Protein AF-A0A415M7W4-F1 (afdb_monomer)

Structure (mmCIF, N/CA/C/O backbone):
data_AF-A0A415M7W4-F1
#
_entry.id   AF-A0A415M7W4-F1
#
loop_
_atom_site.group_PDB
_atom_site.id
_atom_site.type_symbol
_atom_site.label_atom_id
_atom_site.label_alt_id
_atom_site.label_comp_id
_atom_site.label_asym_id
_atom_site.label_entity_id
_atom_site.label_seq_id
_atom_site.pdbx_PDB_ins_code
_atom_site.Cartn_x
_atom_site.Cartn_y
_atom_site.Cartn_z
_atom_site.occupancy
_atom_site.B_iso_or_equiv
_atom_site.auth_seq_id
_atom_site.auth_comp_id
_atom_site.auth_asym_id
_atom_site.auth_atom_id
_atom_site.pdbx_PDB_model_num
ATOM 1 N N . MET A 1 1 ? -40.450 -5.011 -23.360 1.00 55.38 1 MET A N 1
ATOM 2 C CA . MET A 1 1 ? -39.543 -3.835 -23.424 1.00 55.38 1 MET A CA 1
ATOM 3 C C . MET A 1 1 ? -39.486 -3.007 -22.134 1.00 55.38 1 MET A C 1
ATOM 5 O O . MET A 1 1 ? -38.399 -2.599 -21.763 1.00 55.38 1 MET A O 1
ATOM 9 N N . ARG A 1 2 ? -40.588 -2.771 -21.400 1.00 60.22 2 ARG A N 1
ATOM 10 C CA . ARG A 1 2 ? -40.578 -1.908 -20.190 1.00 60.22 2 ARG A CA 1
ATOM 11 C C . ARG A 1 2 ? -39.741 -2.444 -19.012 1.00 60.22 2 ARG A C 1
ATOM 13 O O . ARG A 1 2 ? -39.177 -1.664 -18.257 1.00 60.22 2 ARG A O 1
ATOM 20 N N . GLN A 1 3 ? -39.631 -3.768 -18.888 1.00 67.62 3 GLN A N 1
ATOM 21 C CA . GLN A 1 3 ? -38.943 -4.441 -17.777 1.00 67.62 3 GLN A CA 1
ATOM 22 C C . GLN A 1 3 ? -37.412 -4.523 -17.944 1.00 67.62 3 GLN A C 1
ATOM 24 O O . GLN A 1 3 ? -36.689 -4.604 -16.955 1.00 67.62 3 GLN A O 1
ATOM 29 N N . SER A 1 4 ? -36.891 -4.494 -19.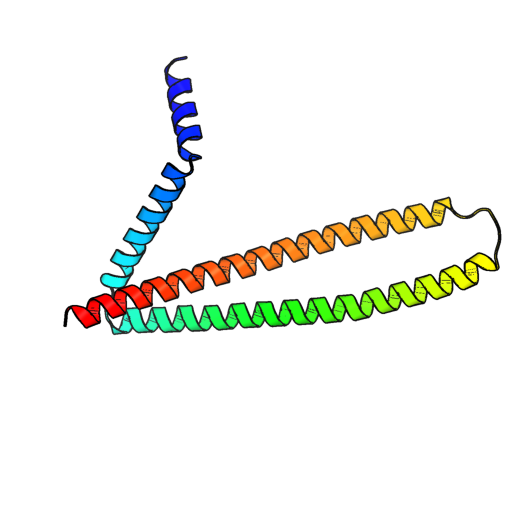178 1.00 69.62 4 SER A N 1
ATOM 30 C CA . SER A 1 4 ? -35.436 -4.448 -19.404 1.00 69.62 4 SER A CA 1
ATOM 31 C C . SER A 1 4 ? -34.874 -3.055 -19.116 1.00 69.62 4 SER A C 1
ATOM 33 O O . SER A 1 4 ? -33.755 -2.933 -18.625 1.00 69.62 4 SER A O 1
ATOM 35 N N . TRP A 1 5 ? -35.675 -2.009 -19.341 1.00 74.88 5 TRP A N 1
ATOM 36 C CA . TRP A 1 5 ? -35.264 -0.626 -19.115 1.00 74.88 5 TRP A CA 1
ATOM 37 C C . TRP A 1 5 ? -35.153 -0.259 -17.633 1.00 74.88 5 TRP A C 1
ATOM 39 O O . TRP A 1 5 ? -34.226 0.443 -17.240 1.00 74.88 5 TRP A O 1
ATOM 49 N N . THR A 1 6 ? -36.026 -0.804 -16.782 1.00 79.06 6 THR A N 1
ATOM 50 C CA . THR A 1 6 ? -35.915 -0.654 -15.323 1.00 79.06 6 THR A CA 1
ATOM 51 C C . THR A 1 6 ? -34.699 -1.385 -14.755 1.00 79.06 6 THR A C 1
ATOM 53 O O . THR A 1 6 ? -33.998 -0.824 -13.918 1.00 79.06 6 THR A O 1
ATOM 56 N N . LYS A 1 7 ? -34.379 -2.590 -15.251 1.00 77.69 7 LYS A N 1
ATOM 57 C CA . LYS A 1 7 ? -33.157 -3.316 -14.856 1.00 77.69 7 LYS A CA 1
ATOM 58 C C . LYS A 1 7 ? -31.882 -2.571 -15.261 1.00 77.69 7 LYS A C 1
ATOM 60 O O . LYS A 1 7 ? -30.983 -2.428 -14.439 1.00 77.69 7 LYS A O 1
ATOM 65 N N . PHE A 1 8 ? -31.823 -2.053 -16.489 1.00 78.56 8 PHE A N 1
ATOM 66 C CA . PHE A 1 8 ? -30.686 -1.259 -16.961 1.00 78.56 8 PHE A CA 1
ATOM 67 C C . PHE A 1 8 ? -30.536 0.050 -16.176 1.00 78.56 8 PHE A C 1
ATOM 69 O O . PHE A 1 8 ? -29.440 0.381 -15.737 1.00 78.56 8 PHE A O 1
ATOM 76 N N . LYS A 1 9 ? -31.640 0.762 -15.917 1.00 76.44 9 LYS A N 1
ATOM 77 C CA . LYS A 1 9 ? -31.630 1.993 -15.116 1.00 76.44 9 LYS A CA 1
ATOM 78 C C . LYS A 1 9 ? -31.135 1.748 -13.689 1.00 76.44 9 LYS A C 1
ATOM 80 O O . LYS A 1 9 ? -30.322 2.528 -13.210 1.00 76.44 9 LYS A O 1
ATOM 85 N N . ASN A 1 10 ? -31.562 0.665 -13.038 1.00 74.50 10 ASN A N 1
ATOM 86 C CA . ASN A 1 10 ? -31.081 0.304 -11.701 1.00 74.50 10 ASN A CA 1
ATOM 87 C C . ASN A 1 10 ? -29.592 -0.080 -11.712 1.00 74.50 10 ASN A C 1
ATOM 89 O O . ASN A 1 10 ? -28.855 0.283 -10.802 1.00 74.50 10 ASN A O 1
ATOM 93 N N . TRP A 1 11 ? -29.122 -0.751 -12.766 1.00 73.56 11 TRP A N 1
ATOM 94 C CA . TRP A 1 11 ? -27.700 -1.054 -12.939 1.00 73.56 11 TRP A CA 1
ATOM 95 C C . TRP A 1 11 ? -26.852 0.215 -13.135 1.00 73.56 11 TRP A C 1
ATOM 97 O O . TRP A 1 11 ? -25.824 0.374 -12.482 1.00 73.56 11 TRP A O 1
ATOM 107 N N . VAL A 1 12 ? -27.308 1.168 -13.952 1.00 73.69 12 VAL A N 1
ATOM 108 C CA . VAL A 1 12 ? -26.632 2.466 -14.138 1.00 73.69 12 VAL A CA 1
ATOM 109 C C . VAL A 1 12 ? -26.683 3.320 -12.865 1.00 73.69 12 VAL A C 1
ATOM 111 O O . VAL A 1 12 ? -25.686 3.946 -12.507 1.00 73.69 12 VAL A O 1
ATOM 114 N N . MET A 1 13 ? -27.809 3.316 -12.146 1.00 67.50 13 MET A N 1
ATOM 115 C CA . MET A 1 13 ? -27.951 3.995 -10.852 1.00 67.50 13 MET A CA 1
ATOM 116 C C . MET A 1 13 ? -26.962 3.435 -9.826 1.00 67.50 13 MET A C 1
ATOM 118 O O . MET A 1 13 ? -26.282 4.218 -9.166 1.00 67.50 13 MET A O 1
ATOM 122 N N . SER A 1 14 ? -26.733 2.115 -9.819 1.00 64.25 14 SER A N 1
ATOM 123 C CA . SER A 1 14 ? -25.742 1.480 -8.940 1.00 64.25 14 SER A CA 1
ATOM 124 C C . SER A 1 14 ? -24.300 1.978 -9.146 1.00 64.25 14 SER A C 1
ATOM 126 O O . SER A 1 14 ? -23.467 1.863 -8.243 1.00 64.25 14 SER A O 1
ATOM 128 N N . PHE A 1 15 ? -24.012 2.581 -10.307 1.00 63.84 15 PHE A N 1
ATOM 129 C CA . PHE A 1 15 ? -22.749 3.253 -10.619 1.00 63.84 15 PHE A CA 1
ATOM 130 C C . PHE A 1 15 ? -22.715 4.736 -10.220 1.00 63.84 15 PHE A C 1
ATOM 132 O O . PHE A 1 15 ? -21.639 5.346 -10.222 1.00 63.84 15 PHE A O 1
ATOM 139 N N . THR A 1 16 ? -23.842 5.343 -9.850 1.00 79.25 16 THR A N 1
ATOM 140 C CA . THR A 1 16 ? -23.874 6.727 -9.369 1.00 79.25 16 THR A CA 1
ATOM 141 C C . THR A 1 16 ? -23.055 6.861 -8.089 1.00 79.25 16 THR A C 1
ATOM 143 O O . THR A 1 16 ? -22.945 5.945 -7.269 1.00 79.25 16 THR A O 1
ATOM 146 N N . TYR A 1 17 ? -22.413 8.016 -7.932 1.00 74.12 17 TYR A N 1
ATOM 147 C CA . TYR A 1 17 ? -21.580 8.307 -6.767 1.00 74.12 17 TYR A CA 1
ATOM 148 C C . TYR A 1 17 ? -22.367 8.179 -5.454 1.00 74.12 17 TYR A C 1
ATOM 150 O O . TYR A 1 17 ? -21.844 7.671 -4.465 1.00 74.12 17 TYR A O 1
ATOM 158 N N . GLN A 1 18 ? -23.637 8.584 -5.465 1.00 77.69 18 GLN A N 1
ATOM 159 C CA . GLN A 1 18 ? -24.508 8.557 -4.296 1.00 77.69 18 GLN A CA 1
ATOM 160 C C . GLN A 1 18 ? -24.804 7.127 -3.832 1.00 77.69 18 GLN A C 1
ATOM 162 O O . GLN A 1 18 ? -24.706 6.839 -2.643 1.00 77.69 18 GLN A O 1
ATOM 167 N N . GLU A 1 19 ? -25.066 6.206 -4.759 1.00 78.62 19 GLU A N 1
ATOM 168 C CA . GLU A 1 19 ? -25.333 4.805 -4.425 1.00 78.62 19 GLU A CA 1
ATOM 169 C C . GLU A 1 19 ? -24.064 4.079 -3.948 1.00 78.62 19 GLU A C 1
ATOM 171 O O . GLU A 1 19 ? -24.098 3.340 -2.964 1.00 78.62 19 GLU A O 1
ATOM 176 N N . ARG A 1 20 ? -22.906 4.369 -4.562 1.00 79.75 20 ARG A N 1
ATOM 177 C CA . ARG A 1 20 ? -21.600 3.875 -4.088 1.00 79.75 20 ARG A CA 1
ATOM 178 C C . ARG A 1 20 ? -21.252 4.393 -2.691 1.00 79.75 20 ARG A C 1
ATOM 180 O O . ARG A 1 20 ? -20.779 3.622 -1.860 1.00 79.75 20 ARG A O 1
ATOM 187 N N . ARG A 1 21 ? -21.504 5.675 -2.421 1.00 83.62 21 ARG A N 1
ATOM 188 C CA . ARG A 1 21 ? -21.298 6.288 -1.103 1.00 83.62 21 ARG A CA 1
ATOM 189 C C . ARG A 1 21 ? -22.220 5.677 -0.051 1.00 83.62 21 ARG A C 1
ATOM 191 O O . ARG A 1 21 ? -21.749 5.366 1.036 1.00 83.62 21 ARG A O 1
ATOM 198 N N . ASN A 1 22 ? -23.495 5.464 -0.373 1.00 86.19 22 ASN A N 1
ATOM 199 C CA . ASN A 1 22 ? -24.447 4.853 0.556 1.00 86.19 22 ASN A CA 1
ATOM 200 C C . ASN A 1 22 ? -24.031 3.428 0.939 1.00 86.19 22 ASN A C 1
ATOM 202 O O . ASN A 1 22 ? -24.018 3.113 2.122 1.00 86.19 22 ASN A O 1
ATOM 206 N N . LYS A 1 23 ? -23.580 2.614 -0.025 1.00 84.44 23 LYS A N 1
ATOM 207 C CA . LYS A 1 23 ? -23.026 1.280 0.266 1.00 84.44 23 LYS A CA 1
ATOM 208 C C . LYS A 1 23 ? -21.794 1.339 1.169 1.00 84.44 23 LYS A C 1
ATOM 210 O O . LYS A 1 23 ? -21.658 0.535 2.080 1.00 84.44 23 LYS A O 1
ATOM 215 N N . GLN A 1 24 ? -20.890 2.294 0.937 1.00 84.75 24 GLN A N 1
ATOM 216 C CA . GLN A 1 24 ? -19.715 2.467 1.800 1.00 84.75 24 GLN A CA 1
ATOM 217 C C . GLN A 1 24 ? -20.096 2.886 3.224 1.00 84.75 24 GLN A C 1
ATOM 219 O O . GLN A 1 24 ? -19.475 2.415 4.170 1.00 84.75 24 GLN A O 1
ATOM 224 N N . LEU A 1 25 ? -21.112 3.740 3.376 1.00 87.38 25 LEU A N 1
ATOM 225 C CA . LEU A 1 25 ? -21.639 4.137 4.684 1.00 87.38 25 LEU A CA 1
ATOM 226 C C . LEU A 1 25 ? -22.320 2.976 5.410 1.00 87.38 25 LEU A C 1
ATOM 228 O O . LEU A 1 25 ? -22.183 2.861 6.621 1.00 87.38 25 LEU A O 1
ATOM 232 N N . GLU A 1 26 ? -23.036 2.120 4.687 1.00 90.12 26 GLU A N 1
ATOM 233 C CA . GLU A 1 26 ? -23.658 0.924 5.255 1.00 90.12 26 GLU A CA 1
ATOM 234 C C . GLU A 1 26 ? -22.598 -0.050 5.779 1.00 90.12 26 GLU A C 1
ATOM 236 O O . GLU A 1 26 ? -22.631 -0.400 6.952 1.00 90.12 26 GLU A O 1
ATOM 241 N N . ILE A 1 27 ? -21.580 -0.367 4.968 1.00 87.38 27 ILE A N 1
ATOM 242 C CA . ILE A 1 27 ? -20.437 -1.195 5.392 1.00 87.38 27 ILE A CA 1
ATOM 243 C C . ILE A 1 27 ? -19.744 -0.588 6.618 1.00 87.38 27 ILE A C 1
ATOM 245 O O . ILE A 1 27 ? -19.374 -1.307 7.541 1.00 87.38 27 ILE A O 1
ATOM 249 N N . PHE A 1 28 ? -19.564 0.734 6.633 1.00 87.12 28 PHE A N 1
ATOM 250 C CA . PHE A 1 28 ? -18.960 1.440 7.759 1.00 87.12 28 PHE A CA 1
ATOM 251 C C . PHE A 1 28 ? -19.783 1.279 9.044 1.00 87.12 28 PHE A C 1
ATOM 253 O O . PHE A 1 28 ? -19.219 0.950 10.082 1.00 87.12 28 PHE A O 1
ATOM 260 N N . ARG A 1 29 ? -21.111 1.436 8.970 1.00 89.44 29 ARG A N 1
ATOM 261 C CA . ARG A 1 29 ? -22.014 1.232 10.115 1.00 89.44 29 ARG A CA 1
ATOM 262 C C . ARG A 1 29 ? -21.975 -0.202 10.627 1.00 89.44 29 ARG A C 1
ATOM 264 O O . ARG A 1 29 ? -21.845 -0.393 11.826 1.00 89.44 29 ARG A O 1
ATOM 271 N N . THR A 1 30 ? -22.017 -1.186 9.730 1.00 91.69 30 THR A N 1
ATOM 272 C CA . THR A 1 30 ? -21.920 -2.603 10.108 1.00 91.69 30 THR A CA 1
ATOM 273 C C . THR A 1 30 ? -20.596 -2.916 10.803 1.00 91.69 30 THR A C 1
ATOM 275 O O . THR A 1 30 ? -20.576 -3.694 11.748 1.00 91.69 30 THR A O 1
ATOM 278 N N . LYS A 1 31 ? -19.485 -2.300 10.373 1.00 90.38 31 LYS A N 1
ATOM 279 C CA . LYS A 1 31 ? -18.192 -2.466 11.052 1.00 90.38 31 LYS A CA 1
ATOM 280 C C . LYS A 1 31 ? -18.176 -1.843 12.447 1.00 90.38 31 LYS A C 1
ATOM 282 O O . LYS A 1 31 ? -17.640 -2.465 13.352 1.00 90.38 31 LYS A O 1
ATOM 287 N N . ILE A 1 32 ? -18.758 -0.654 12.624 1.00 90.31 32 ILE A N 1
ATOM 288 C CA . ILE A 1 32 ? -18.894 -0.046 13.958 1.00 90.31 32 ILE A CA 1
ATOM 289 C C . ILE A 1 32 ? -19.713 -0.959 14.865 1.00 90.31 32 ILE A C 1
ATOM 291 O O . ILE A 1 32 ? -19.233 -1.324 15.925 1.00 90.31 32 ILE A O 1
ATOM 295 N N . GLU A 1 33 ? -20.895 -1.389 14.421 1.00 91.81 33 GLU A N 1
ATOM 296 C CA . GLU A 1 33 ? -21.765 -2.278 15.200 1.00 91.81 33 GLU A CA 1
ATOM 297 C C . GLU A 1 33 ? -21.051 -3.579 15.591 1.00 91.81 33 GLU A C 1
ATOM 299 O O . GLU A 1 33 ? -21.156 -4.025 16.730 1.00 91.81 33 GLU A O 1
ATOM 304 N N . HIS A 1 34 ? -20.266 -4.150 14.673 1.00 92.12 34 HIS A N 1
ATOM 305 C CA . HIS A 1 34 ? -19.443 -5.320 14.956 1.00 92.12 34 HIS A CA 1
ATOM 306 C C . HIS A 1 34 ? -18.423 -5.054 16.071 1.00 92.12 34 HIS A C 1
ATOM 308 O O . HIS A 1 34 ? -18.409 -5.787 17.057 1.00 92.12 34 HIS A O 1
ATOM 314 N N . TYR A 1 35 ? -17.615 -3.998 15.952 1.00 91.44 35 TYR A N 1
ATOM 315 C CA . TYR A 1 35 ? -16.592 -3.673 16.949 1.00 91.44 35 TYR A CA 1
ATOM 316 C C . TYR A 1 35 ? -17.186 -3.249 18.299 1.00 91.44 35 TYR A C 1
ATOM 318 O O . TYR A 1 35 ? -16.669 -3.662 19.327 1.00 91.44 35 TYR A O 1
ATOM 326 N N . SER A 1 36 ? -18.293 -2.502 18.313 1.00 89.31 36 SER A N 1
ATOM 327 C CA . SER A 1 36 ? -19.004 -2.108 19.541 1.00 89.31 36 SER A CA 1
ATOM 328 C C . SER A 1 36 ? -19.685 -3.280 20.254 1.00 89.31 36 SER A C 1
ATOM 330 O O . SER A 1 36 ? -20.076 -3.156 21.409 1.00 89.31 36 SER A O 1
ATOM 332 N N . SER A 1 37 ? -19.884 -4.409 19.566 1.00 91.88 37 SER A N 1
ATOM 333 C CA . SER A 1 37 ? -20.444 -5.627 20.164 1.00 91.88 37 SER A CA 1
ATOM 334 C C . SER A 1 37 ? -19.390 -6.555 20.779 1.00 91.88 37 SER A C 1
ATOM 336 O O . SER A 1 37 ? -19.760 -7.520 21.449 1.00 91.88 37 SER A O 1
ATOM 338 N N . MET A 1 38 ? -18.100 -6.295 20.531 1.00 92.62 38 MET A N 1
ATOM 339 C CA . MET A 1 38 ? -16.993 -7.097 21.056 1.00 92.62 38 MET A CA 1
ATOM 340 C C . MET A 1 38 ? -16.716 -6.775 22.525 1.00 92.62 38 MET A C 1
ATOM 342 O O . MET A 1 38 ? -16.931 -5.657 22.986 1.00 92.62 38 MET A O 1
ATOM 346 N N . ASP A 1 39 ? -16.185 -7.756 23.258 1.00 92.81 39 ASP A N 1
ATOM 347 C CA . ASP A 1 39 ? -15.630 -7.496 24.586 1.00 92.81 39 ASP A CA 1
ATOM 348 C C . ASP A 1 39 ? -14.367 -6.619 24.493 1.00 92.81 39 ASP A C 1
ATOM 350 O O . ASP A 1 39 ? -13.643 -6.646 23.494 1.00 92.81 39 ASP A O 1
ATOM 354 N N . LYS A 1 40 ? -14.061 -5.866 25.556 1.00 90.25 40 LYS A N 1
ATOM 355 C CA . LYS A 1 40 ? -12.902 -4.960 25.600 1.00 90.25 40 LYS A CA 1
ATOM 356 C C . LYS A 1 40 ? -11.579 -5.673 25.322 1.00 90.25 40 LYS A C 1
ATOM 358 O O . LYS A 1 40 ? -10.724 -5.110 24.632 1.00 90.25 40 LYS A O 1
ATOM 363 N N . ASP A 1 41 ? -11.388 -6.890 25.830 1.00 92.50 41 ASP A N 1
ATOM 364 C CA . ASP A 1 41 ? -10.153 -7.645 25.598 1.00 92.50 41 ASP A CA 1
ATOM 365 C C . ASP A 1 41 ? -10.063 -8.132 24.145 1.00 92.50 41 ASP A C 1
ATOM 367 O O . ASP A 1 41 ? -8.992 -8.069 23.534 1.00 92.50 41 ASP A O 1
ATOM 371 N N . GLU A 1 42 ? -11.191 -8.536 23.558 1.00 93.06 42 GLU A N 1
ATOM 372 C CA . GLU A 1 42 ? -11.289 -8.948 22.154 1.00 93.06 42 GLU A CA 1
ATOM 373 C C . GLU A 1 42 ? -11.039 -7.768 21.200 1.00 93.06 42 GLU A C 1
ATOM 375 O O . GLU A 1 42 ? -10.214 -7.863 20.289 1.00 93.06 42 GLU A O 1
ATOM 380 N N . LEU A 1 43 ? -11.649 -6.611 21.464 1.00 93.06 43 LEU A N 1
ATOM 381 C CA . LEU A 1 43 ? -11.443 -5.387 20.687 1.00 93.06 43 LEU A CA 1
ATOM 382 C C . LEU A 1 43 ? -9.989 -4.889 20.775 1.00 93.06 43 LEU A C 1
ATOM 384 O O . LEU A 1 43 ? -9.416 -4.375 19.806 1.00 93.06 43 LEU A O 1
ATOM 388 N N . ASN A 1 44 ? -9.357 -5.037 21.942 1.00 93.94 44 ASN A N 1
ATOM 389 C CA . ASN A 1 44 ? -7.939 -4.741 22.123 1.00 93.94 44 ASN A CA 1
ATOM 390 C C . ASN A 1 44 ? -7.045 -5.707 21.343 1.00 93.94 44 ASN A C 1
ATOM 392 O O . ASN A 1 44 ? -6.103 -5.252 20.690 1.00 93.94 44 ASN A O 1
ATOM 396 N N . PHE A 1 45 ? -7.344 -7.004 21.374 1.00 94.25 45 PHE A N 1
ATOM 397 C CA . PHE A 1 45 ? -6.630 -8.004 20.588 1.00 94.25 45 PHE A CA 1
ATOM 398 C C . PHE A 1 45 ? -6.688 -7.687 19.086 1.00 94.25 45 PHE A C 1
ATOM 400 O O . PHE A 1 45 ? -5.641 -7.614 18.437 1.00 94.25 45 PHE A O 1
ATOM 407 N N . GLU A 1 46 ? -7.880 -7.398 18.558 1.00 93.75 46 GLU A N 1
ATOM 408 C CA . GLU A 1 46 ? -8.075 -7.080 17.140 1.00 93.75 46 GLU A CA 1
ATOM 409 C C . GLU A 1 46 ? -7.335 -5.796 16.736 1.00 93.75 46 GLU A C 1
ATOM 411 O O . GLU A 1 46 ? -6.658 -5.753 15.705 1.00 93.75 46 GLU A O 1
ATOM 416 N N . TYR A 1 47 ? -7.363 -4.769 17.595 1.00 95.00 47 TYR A N 1
ATOM 417 C CA . TYR A 1 47 ? -6.580 -3.545 17.404 1.00 95.00 47 TYR A CA 1
ATOM 418 C C . TYR A 1 47 ? -5.080 -3.831 17.278 1.00 95.00 47 TYR A C 1
ATOM 420 O O . TYR A 1 47 ? -4.424 -3.335 16.357 1.00 95.00 47 TYR A O 1
ATOM 428 N N . PHE A 1 48 ? -4.519 -4.621 18.199 1.00 95.06 48 PHE A N 1
ATOM 429 C CA . PHE A 1 48 ? -3.094 -4.943 18.174 1.00 95.06 48 PHE A CA 1
ATOM 430 C C . PHE A 1 48 ? -2.718 -5.748 16.934 1.00 95.06 48 PHE A C 1
ATOM 432 O O . PHE A 1 48 ? -1.682 -5.465 16.329 1.00 95.06 48 PHE A O 1
ATOM 439 N N . ASN A 1 49 ? -3.564 -6.695 16.528 1.00 95.62 49 ASN A N 1
ATOM 440 C CA . ASN A 1 49 ? -3.327 -7.507 15.344 1.00 95.62 49 ASN A CA 1
ATOM 441 C C . ASN A 1 49 ? -3.365 -6.659 14.060 1.00 95.62 49 ASN A C 1
ATOM 443 O O . ASN A 1 49 ? -2.396 -6.655 13.298 1.00 95.62 49 ASN A O 1
ATOM 447 N N . CYS A 1 50 ? -4.406 -5.837 13.881 1.00 94.06 50 CYS A N 1
ATOM 448 C CA . CYS A 1 50 ? -4.517 -4.901 12.757 1.00 94.06 50 CYS A CA 1
ATOM 449 C C . CYS A 1 50 ? -3.320 -3.942 12.686 1.00 94.06 50 CYS A C 1
ATOM 451 O O . CYS A 1 50 ? -2.759 -3.696 11.614 1.00 94.06 50 CYS A O 1
ATOM 453 N N . LYS A 1 51 ? -2.891 -3.404 13.833 1.00 95.38 51 LYS A N 1
ATOM 454 C CA . LYS A 1 51 ? -1.750 -2.483 13.917 1.00 95.38 51 LYS A CA 1
ATOM 455 C C . LYS A 1 51 ? -0.423 -3.164 13.589 1.00 95.38 51 LYS A C 1
ATOM 457 O O . LYS A 1 51 ? 0.397 -2.582 12.876 1.00 95.38 51 LYS A O 1
ATOM 462 N N . ALA A 1 52 ? -0.215 -4.384 14.079 1.00 96.12 52 ALA A N 1
ATOM 463 C CA . ALA A 1 52 ? 0.966 -5.175 13.760 1.00 96.12 52 ALA A CA 1
ATOM 464 C C . ALA A 1 52 ? 1.032 -5.494 12.259 1.00 96.12 52 ALA A C 1
ATOM 466 O O . ALA A 1 52 ? 2.082 -5.310 11.638 1.00 96.12 52 ALA A O 1
ATOM 467 N N . GLU A 1 53 ? -0.090 -5.895 11.655 1.00 95.88 53 GLU A N 1
ATOM 468 C CA . GLU A 1 53 ? -0.158 -6.170 10.220 1.00 95.88 53 GLU A CA 1
ATOM 469 C C . GLU A 1 53 ? 0.070 -4.903 9.382 1.00 95.88 53 GLU A C 1
ATOM 471 O O . GLU A 1 53 ? 0.808 -4.935 8.393 1.00 95.88 53 GLU A O 1
ATOM 476 N N . TYR A 1 54 ? -0.488 -3.762 9.802 1.00 96.00 54 TYR A N 1
ATOM 477 C CA . TYR A 1 54 ? -0.280 -2.472 9.144 1.00 96.00 54 TYR A CA 1
ATOM 478 C C . TYR A 1 54 ? 1.204 -2.084 9.100 1.00 96.00 54 TYR A C 1
ATOM 480 O O . TYR A 1 54 ? 1.729 -1.768 8.027 1.00 96.00 54 TYR A O 1
ATOM 488 N N . GLU A 1 55 ? 1.903 -2.143 10.239 1.00 95.75 55 GLU A N 1
ATOM 489 C CA . GLU A 1 55 ? 3.339 -1.838 10.289 1.00 95.75 55 GLU A CA 1
ATOM 490 C C . GLU A 1 55 ? 4.160 -2.863 9.496 1.00 95.75 55 GLU A C 1
ATOM 492 O O . GLU A 1 55 ? 5.096 -2.490 8.785 1.00 95.75 55 GLU A O 1
ATOM 497 N N . HIS A 1 56 ? 3.785 -4.145 9.529 1.00 95.50 56 HIS A N 1
ATOM 498 C CA . HIS A 1 56 ? 4.448 -5.171 8.728 1.00 95.50 56 HIS A CA 1
ATOM 499 C C . HIS A 1 56 ? 4.327 -4.896 7.220 1.00 95.50 56 HIS A C 1
ATOM 501 O O . HIS A 1 56 ? 5.340 -4.864 6.516 1.00 95.50 56 HIS A O 1
ATOM 507 N N . LYS A 1 57 ? 3.117 -4.622 6.713 1.00 93.44 57 LYS A N 1
ATOM 508 C CA . LYS A 1 57 ? 2.898 -4.304 5.290 1.00 93.44 57 LYS A CA 1
ATOM 509 C C . LYS A 1 57 ? 3.571 -2.996 4.876 1.00 93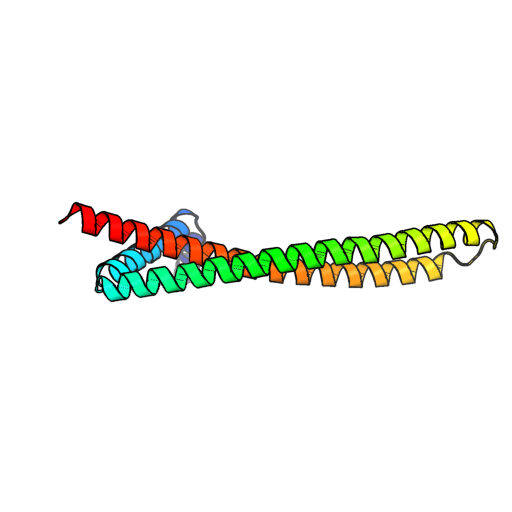.44 57 LYS A C 1
ATOM 511 O O . LYS A 1 57 ? 4.117 -2.912 3.775 1.00 93.44 57 LYS A O 1
ATOM 516 N N . LYS A 1 58 ? 3.587 -1.987 5.748 1.00 93.75 58 LYS A N 1
ATOM 517 C CA . LYS A 1 58 ? 4.316 -0.732 5.518 1.00 93.75 58 LYS A CA 1
ATOM 518 C C . LYS A 1 58 ? 5.823 -0.971 5.406 1.00 93.75 58 LYS A C 1
ATOM 520 O O . LYS A 1 58 ? 6.447 -0.445 4.488 1.00 93.75 58 LYS A O 1
ATOM 525 N N . ASN A 1 59 ? 6.391 -1.818 6.262 1.00 93.69 59 ASN A N 1
ATOM 526 C CA . ASN A 1 59 ? 7.797 -2.206 6.166 1.00 93.69 59 ASN A CA 1
ATOM 527 C C . ASN A 1 59 ? 8.093 -2.975 4.872 1.00 93.69 59 ASN A C 1
ATOM 529 O O . ASN A 1 59 ? 9.096 -2.690 4.217 1.00 93.69 59 ASN A O 1
ATOM 533 N N . ILE A 1 60 ? 7.209 -3.891 4.453 1.00 93.06 60 ILE A N 1
ATOM 534 C CA . ILE A 1 60 ? 7.319 -4.564 3.147 1.00 93.06 60 ILE A CA 1
ATOM 535 C C . ILE A 1 60 ? 7.343 -3.532 2.017 1.00 93.0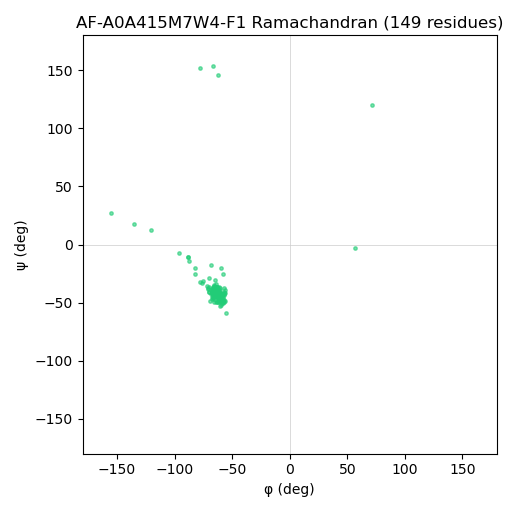6 60 ILE A C 1
ATOM 537 O O . ILE A 1 60 ? 8.217 -3.594 1.154 1.00 93.06 60 ILE A O 1
ATOM 541 N N . LEU A 1 61 ? 6.430 -2.556 2.029 1.00 91.75 61 LEU A N 1
ATOM 542 C CA . LEU A 1 61 ? 6.394 -1.497 1.021 1.00 91.75 61 LEU A CA 1
ATOM 543 C C . LEU A 1 61 ? 7.713 -0.711 0.981 1.00 91.75 61 LEU A C 1
ATOM 545 O O . LEU A 1 61 ? 8.255 -0.480 -0.099 1.00 91.75 61 LEU A O 1
ATOM 549 N N . THR A 1 62 ? 8.258 -0.335 2.141 1.00 91.69 62 THR A N 1
ATOM 550 C CA . THR A 1 62 ? 9.554 0.350 2.230 1.00 91.69 62 THR A CA 1
ATOM 551 C C . THR A 1 62 ? 10.684 -0.493 1.640 1.00 91.69 62 THR A C 1
ATOM 553 O O . THR A 1 62 ? 11.471 0.027 0.849 1.00 91.69 62 THR A O 1
ATOM 556 N N . LEU A 1 63 ? 10.745 -1.789 1.957 1.00 92.31 63 LEU A N 1
ATOM 557 C CA . LEU A 1 63 ? 11.740 -2.700 1.385 1.00 92.31 63 LEU A CA 1
ATOM 558 C C . LEU A 1 63 ? 11.611 -2.793 -0.137 1.00 92.31 63 LEU A C 1
ATOM 560 O O . LEU A 1 63 ? 12.612 -2.658 -0.835 1.00 92.31 63 LEU A O 1
ATOM 564 N N . VAL A 1 64 ? 10.390 -2.938 -0.661 1.00 90.44 64 VAL A N 1
ATOM 565 C CA . VAL A 1 64 ? 10.133 -2.979 -2.109 1.00 90.44 64 VAL A CA 1
ATOM 566 C C . VAL A 1 64 ? 10.613 -1.694 -2.788 1.00 90.44 64 VAL A C 1
ATOM 568 O O . VAL A 1 64 ? 11.282 -1.764 -3.817 1.00 90.44 64 VAL A O 1
ATOM 571 N N . ILE A 1 65 ? 10.333 -0.522 -2.209 1.00 90.00 65 ILE A N 1
ATOM 572 C CA . ILE A 1 65 ? 10.793 0.767 -2.747 1.00 90.00 65 ILE A CA 1
ATOM 573 C C . ILE A 1 65 ? 12.324 0.832 -2.780 1.00 90.00 65 ILE A C 1
ATOM 575 O O . ILE A 1 65 ? 12.893 1.233 -3.796 1.00 90.00 65 ILE A O 1
ATOM 579 N N . ILE A 1 66 ? 12.995 0.408 -1.704 1.00 92.25 66 ILE A N 1
ATOM 580 C CA . ILE A 1 66 ? 14.462 0.374 -1.639 1.00 92.25 66 ILE A CA 1
ATOM 581 C C . ILE A 1 66 ? 15.022 -0.572 -2.707 1.00 92.25 66 ILE A C 1
ATOM 583 O O . ILE A 1 66 ? 15.921 -0.185 -3.452 1.00 92.25 66 ILE A O 1
ATOM 587 N N . THR A 1 67 ? 14.474 -1.782 -2.838 1.00 89.44 67 THR A N 1
ATOM 588 C CA . THR A 1 67 ? 14.903 -2.754 -3.853 1.00 89.44 67 THR A CA 1
ATOM 589 C C . THR A 1 67 ? 14.727 -2.208 -5.269 1.00 89.44 67 THR A C 1
ATOM 591 O O . THR A 1 67 ? 15.646 -2.320 -6.082 1.00 89.44 67 THR A O 1
ATOM 594 N N . ILE A 1 68 ? 13.593 -1.563 -5.564 1.00 87.31 68 ILE A N 1
ATOM 595 C CA . ILE A 1 68 ? 13.358 -0.923 -6.865 1.00 87.31 68 ILE A CA 1
ATOM 596 C C . ILE A 1 68 ? 14.390 0.182 -7.100 1.00 87.31 68 ILE A C 1
ATOM 598 O O . ILE A 1 68 ? 15.022 0.194 -8.154 1.00 87.31 68 ILE A O 1
ATOM 602 N N . ALA A 1 69 ? 14.621 1.064 -6.125 1.00 86.56 69 ALA A N 1
ATOM 603 C CA . ALA A 1 69 ? 15.596 2.144 -6.250 1.00 86.56 69 ALA A CA 1
ATOM 604 C C . ALA A 1 69 ? 17.006 1.611 -6.552 1.00 86.56 69 ALA A C 1
ATOM 606 O O . ALA A 1 69 ? 17.649 2.071 -7.495 1.00 86.56 69 ALA A O 1
ATOM 607 N N . VAL A 1 70 ? 17.455 0.586 -5.819 1.00 86.56 70 VAL A N 1
ATOM 608 C CA . VAL A 1 70 ? 18.752 -0.070 -6.051 1.00 86.56 70 VAL A CA 1
ATOM 609 C C . VAL A 1 70 ? 18.812 -0.702 -7.444 1.00 86.56 70 VAL A C 1
ATOM 611 O O . VAL A 1 70 ? 19.800 -0.521 -8.155 1.00 86.56 70 VAL A O 1
ATOM 614 N N . SER A 1 71 ? 17.750 -1.394 -7.866 1.00 82.31 71 SER A N 1
ATOM 615 C CA . SER A 1 71 ? 17.696 -2.033 -9.185 1.00 82.31 71 SER A CA 1
ATOM 616 C C . SER A 1 71 ? 17.741 -1.020 -10.331 1.00 82.31 71 SER A C 1
ATOM 618 O O . SER A 1 71 ? 18.441 -1.244 -11.315 1.00 82.31 71 SER A O 1
ATOM 620 N N . LEU A 1 72 ? 17.056 0.122 -10.195 1.00 79.94 72 LEU A N 1
ATOM 621 C CA . LEU A 1 72 ? 17.087 1.198 -11.181 1.00 79.94 72 LEU A CA 1
ATOM 622 C C . LEU A 1 72 ? 18.480 1.800 -11.272 1.00 79.94 72 LEU A C 1
ATOM 624 O O . LEU A 1 72 ? 18.976 1.970 -12.376 1.00 79.94 72 LEU A O 1
ATOM 628 N N . ILE A 1 73 ? 19.124 2.062 -10.133 1.00 74.56 73 ILE A N 1
ATOM 629 C CA . ILE A 1 73 ? 20.503 2.546 -10.092 1.00 74.56 73 ILE A CA 1
ATOM 630 C C . ILE A 1 73 ? 21.394 1.569 -10.870 1.00 74.56 73 ILE A C 1
ATOM 632 O O . ILE A 1 73 ? 21.958 1.960 -11.887 1.00 74.56 73 ILE A O 1
ATOM 636 N N . MET A 1 74 ? 21.452 0.289 -10.489 1.00 76.81 74 MET A N 1
ATOM 637 C CA . MET A 1 74 ? 22.308 -0.700 -11.164 1.00 76.81 74 MET A CA 1
ATOM 638 C C . MET A 1 74 ? 22.032 -0.808 -12.674 1.00 76.81 74 MET A C 1
ATOM 640 O O . MET A 1 74 ? 22.952 -0.723 -13.485 1.00 76.81 74 MET A O 1
ATOM 644 N N . ASN A 1 75 ? 20.764 -0.938 -13.065 1.00 72.25 75 ASN A N 1
ATOM 645 C CA . ASN A 1 75 ? 20.376 -1.222 -14.448 1.00 72.25 75 ASN A CA 1
ATOM 646 C C . ASN A 1 75 ? 20.492 0.019 -15.363 1.00 72.25 75 ASN A C 1
ATOM 648 O O . ASN A 1 75 ? 20.837 -0.093 -16.540 1.00 72.25 75 ASN A O 1
ATOM 652 N N . ILE A 1 76 ? 20.238 1.224 -14.832 1.00 66.75 76 ILE A N 1
ATOM 653 C CA . ILE A 1 76 ? 20.449 2.493 -15.551 1.00 66.75 76 ILE A CA 1
ATOM 654 C C . ILE A 1 76 ? 21.945 2.756 -15.721 1.00 66.75 76 ILE A C 1
ATOM 656 O O . ILE A 1 76 ? 22.354 3.163 -16.806 1.00 66.75 76 ILE A O 1
ATOM 660 N N . TRP A 1 77 ? 22.766 2.485 -14.702 1.00 61.41 77 TRP A N 1
ATOM 661 C CA . TRP A 1 77 ? 24.219 2.644 -14.797 1.00 61.41 77 TRP A CA 1
ATOM 662 C C . TRP A 1 77 ? 24.834 1.712 -15.846 1.00 61.41 77 TRP A C 1
ATOM 664 O O . TRP A 1 77 ? 25.618 2.179 -16.673 1.00 61.41 77 TRP A O 1
ATOM 674 N N . GLU A 1 78 ? 24.438 0.436 -15.888 1.00 71.75 78 GLU A N 1
ATOM 675 C CA . GLU A 1 78 ? 24.919 -0.500 -16.916 1.00 71.75 78 GLU A CA 1
ATOM 676 C C . GLU A 1 78 ? 24.470 -0.106 -18.327 1.00 71.75 78 GLU A C 1
ATOM 678 O O . GLU A 1 78 ? 25.288 -0.092 -19.250 1.00 71.75 78 GLU A O 1
ATOM 683 N N . LYS A 1 79 ? 23.197 0.274 -18.516 1.00 70.75 79 LYS A N 1
ATOM 684 C CA . LYS A 1 79 ? 22.704 0.736 -19.825 1.00 70.75 79 LYS A CA 1
ATOM 685 C C . LYS A 1 79 ? 23.352 2.041 -20.269 1.00 70.75 79 LYS A C 1
ATOM 687 O O . LYS A 1 79 ? 23.665 2.164 -21.448 1.00 70.75 79 LYS A O 1
ATOM 692 N N . LEU A 1 80 ? 23.586 2.992 -19.364 1.00 59.59 80 LEU A N 1
ATOM 693 C CA . LEU A 1 80 ? 24.308 4.229 -19.677 1.00 59.59 80 LEU A CA 1
ATOM 694 C C . LEU A 1 80 ? 25.749 3.934 -20.092 1.00 59.59 80 LEU A C 1
ATOM 696 O O . LEU A 1 80 ? 26.209 4.465 -21.098 1.00 59.59 80 LEU A O 1
ATOM 700 N N . PHE A 1 81 ? 26.446 3.052 -19.375 1.00 69.56 81 PHE A N 1
ATOM 701 C CA . PHE A 1 81 ? 27.816 2.675 -19.718 1.00 69.56 81 PHE A CA 1
ATOM 702 C C . PHE A 1 81 ? 27.891 1.907 -21.044 1.00 69.56 81 PHE A C 1
ATOM 704 O O . PHE A 1 81 ? 28.756 2.174 -21.876 1.00 69.56 81 PHE A O 1
ATOM 711 N N . SER A 1 82 ? 26.950 0.988 -21.276 1.00 71.94 82 SER A N 1
ATOM 712 C CA . SER A 1 82 ? 26.813 0.262 -22.539 1.00 71.94 82 SER A CA 1
ATOM 713 C C . SER A 1 82 ? 26.496 1.204 -23.699 1.00 71.94 82 SER A C 1
ATOM 715 O O . SER A 1 82 ? 27.139 1.104 -24.739 1.00 71.94 82 SER A O 1
ATOM 717 N N . PHE A 1 83 ? 25.583 2.160 -23.514 1.00 67.31 83 PHE A N 1
ATOM 718 C CA . PHE A 1 83 ? 25.241 3.166 -24.518 1.00 67.31 83 PHE A CA 1
ATOM 719 C C . PHE A 1 83 ? 26.423 4.083 -24.839 1.00 67.31 83 PHE A C 1
ATOM 721 O O . PHE A 1 83 ? 26.703 4.310 -26.011 1.00 67.31 83 PHE A O 1
ATOM 728 N N . LEU A 1 84 ? 27.164 4.548 -23.828 1.00 68.69 84 LEU A N 1
ATOM 729 C CA . LEU A 1 84 ? 28.393 5.324 -24.025 1.00 68.69 84 LEU A CA 1
ATOM 730 C C . LEU A 1 84 ? 29.433 4.517 -24.815 1.00 68.69 84 LEU A C 1
ATOM 732 O O . LEU A 1 84 ? 29.972 5.010 -25.802 1.00 68.69 84 LEU A O 1
ATOM 736 N N . ASN A 1 85 ? 29.655 3.251 -24.451 1.00 71.00 85 ASN A N 1
ATOM 737 C CA . ASN A 1 85 ? 30.549 2.356 -25.190 1.00 71.00 85 ASN A CA 1
ATOM 738 C C . ASN A 1 85 ? 30.070 2.077 -26.620 1.00 71.00 85 ASN A C 1
ATOM 740 O O . ASN A 1 85 ? 30.889 1.969 -27.532 1.00 71.00 85 ASN A O 1
ATOM 744 N N . MET A 1 86 ? 28.760 1.935 -26.823 1.00 68.31 86 MET A N 1
ATOM 745 C CA . MET A 1 86 ? 28.163 1.706 -28.135 1.00 68.31 86 MET A CA 1
ATOM 746 C C . MET A 1 86 ? 28.321 2.946 -29.009 1.00 68.31 86 MET A C 1
ATOM 748 O O . MET A 1 86 ? 28.788 2.806 -30.127 1.00 68.31 86 MET A O 1
ATOM 752 N N . ALA A 1 87 ? 28.017 4.141 -28.497 1.00 61.41 87 ALA A N 1
ATOM 753 C CA . ALA A 1 87 ? 28.172 5.409 -29.208 1.00 61.41 87 ALA A CA 1
ATOM 754 C C . ALA A 1 87 ? 29.632 5.660 -29.622 1.00 61.41 87 ALA A C 1
ATOM 756 O O . ALA A 1 87 ? 29.889 6.009 -30.770 1.00 61.41 87 ALA A O 1
ATOM 757 N N . ILE A 1 88 ? 30.588 5.378 -28.728 1.00 62.12 88 ILE A N 1
ATOM 758 C CA . ILE A 1 88 ? 32.029 5.464 -29.023 1.00 62.12 88 ILE A CA 1
ATOM 759 C C . ILE A 1 88 ? 32.442 4.461 -30.114 1.00 62.12 88 ILE A C 1
ATOM 761 O O . ILE A 1 88 ? 33.285 4.762 -30.956 1.00 62.12 88 ILE A O 1
ATOM 765 N N . LYS A 1 89 ? 31.866 3.253 -30.129 1.00 66.75 89 LYS A N 1
ATOM 766 C CA . LYS A 1 89 ? 32.160 2.240 -31.158 1.00 66.75 89 LYS A CA 1
ATOM 767 C C . LYS A 1 89 ? 31.443 2.500 -32.487 1.00 66.75 89 LYS A C 1
ATOM 769 O O . LYS A 1 89 ? 32.001 2.170 -33.527 1.00 66.75 89 LYS A O 1
ATOM 774 N N . TYR A 1 90 ? 30.244 3.081 -32.463 1.00 60.38 90 TYR A N 1
ATOM 775 C CA . TYR A 1 90 ? 29.423 3.358 -33.649 1.00 60.38 90 TYR A CA 1
ATOM 776 C C . TYR A 1 90 ? 30.009 4.477 -34.514 1.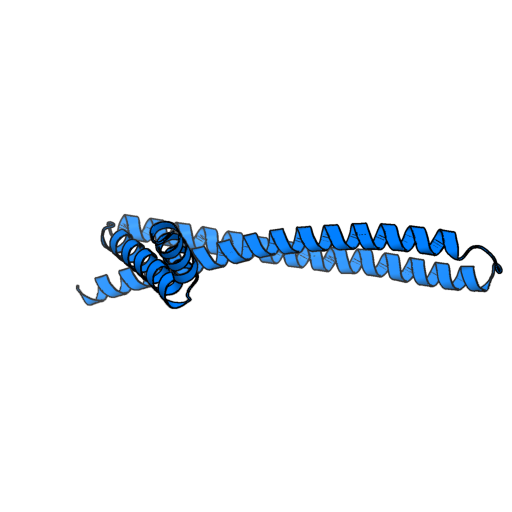00 60.38 90 TYR A C 1
ATOM 778 O O . TYR A 1 90 ? 29.984 4.367 -35.736 1.00 60.38 90 TYR A O 1
ATOM 786 N N . ASP A 1 91 ? 30.606 5.498 -33.888 1.00 53.56 91 ASP A N 1
ATOM 787 C CA . ASP A 1 91 ? 31.372 6.552 -34.574 1.00 53.56 91 ASP A CA 1
ATOM 788 C C . ASP A 1 91 ? 32.544 5.976 -35.401 1.00 53.56 91 ASP A C 1
ATOM 790 O O . ASP A 1 91 ? 32.951 6.533 -36.415 1.00 53.56 91 ASP A O 1
ATOM 794 N N . ASN A 1 92 ? 33.040 4.791 -35.024 1.00 59.00 92 ASN A N 1
ATOM 795 C CA . ASN A 1 92 ? 34.222 4.171 -35.619 1.00 59.00 92 ASN A CA 1
ATOM 796 C C . ASN A 1 92 ? 33.951 3.138 -36.743 1.00 59.00 92 ASN A C 1
ATOM 798 O O . ASN A 1 92 ? 34.927 2.673 -37.328 1.00 59.00 92 ASN A O 1
ATOM 802 N N . TYR A 1 93 ? 32.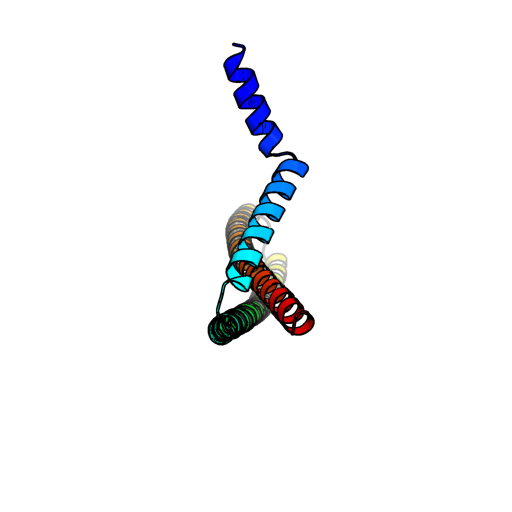705 2.723 -37.054 1.00 55.56 93 TYR A N 1
ATOM 803 C CA . TYR A 1 93 ? 32.485 1.441 -37.779 1.00 55.56 93 TYR A CA 1
ATOM 804 C C . TYR A 1 93 ? 31.481 1.363 -38.961 1.00 55.56 93 TYR A C 1
ATOM 806 O O . TYR A 1 93 ? 31.178 0.254 -39.379 1.00 55.56 93 TYR A O 1
ATOM 814 N N . MET A 1 94 ? 31.041 2.461 -39.593 1.00 52.31 94 MET A N 1
ATOM 815 C CA . MET A 1 94 ? 30.303 2.457 -40.893 1.00 52.31 94 MET A CA 1
ATOM 816 C C . MET A 1 94 ? 28.826 1.947 -40.952 1.00 52.31 94 MET A C 1
ATOM 818 O O . MET A 1 94 ? 28.500 0.790 -40.722 1.00 52.31 94 MET A O 1
ATOM 822 N N . ASN A 1 95 ? 27.943 2.861 -41.378 1.00 56.09 95 ASN A N 1
ATOM 823 C CA . ASN A 1 95 ? 27.048 2.901 -42.560 1.00 56.09 95 ASN A CA 1
ATOM 824 C C . ASN A 1 95 ? 25.964 1.863 -42.984 1.00 56.09 95 ASN A C 1
ATOM 826 O O . ASN A 1 95 ? 25.302 2.201 -43.959 1.00 56.09 95 ASN A O 1
ATOM 830 N N . ASP A 1 96 ? 25.683 0.702 -42.360 1.00 56.19 96 ASP A N 1
ATOM 831 C CA . ASP A 1 96 ? 24.552 -0.146 -42.875 1.00 56.19 96 ASP A CA 1
ATOM 832 C C . ASP A 1 96 ? 23.856 -1.127 -41.892 1.00 56.19 96 ASP A C 1
ATOM 834 O O . ASP A 1 96 ? 23.336 -2.167 -42.280 1.00 56.19 96 ASP A O 1
ATOM 838 N N . SER A 1 97 ? 23.841 -0.853 -40.583 1.00 59.34 97 SER A N 1
ATOM 839 C CA . SER A 1 97 ? 23.332 -1.806 -39.561 1.00 59.34 97 SER A CA 1
ATOM 840 C C . SER A 1 97 ? 22.163 -1.296 -38.706 1.00 59.34 97 SER A C 1
ATOM 842 O O . SER A 1 97 ? 21.816 -1.897 -37.684 1.00 59.34 97 SER A O 1
ATOM 844 N N . GLN A 1 98 ? 21.543 -0.186 -39.108 1.00 62.31 98 GLN A N 1
ATOM 845 C CA . GLN A 1 98 ? 20.576 0.552 -38.291 1.00 62.31 98 GLN A CA 1
ATOM 846 C C . GLN A 1 98 ? 19.306 -0.261 -37.959 1.00 62.31 98 GLN A C 1
ATOM 848 O O . GLN A 1 98 ? 18.815 -0.189 -36.831 1.00 62.31 98 GLN A O 1
ATOM 853 N N . ASP A 1 99 ? 18.817 -1.092 -38.882 1.00 67.06 99 ASP A N 1
ATOM 854 C CA . ASP A 1 99 ? 17.540 -1.805 -38.725 1.00 67.06 99 ASP A CA 1
ATOM 855 C C . ASP A 1 99 ? 17.583 -2.910 -37.659 1.00 67.06 99 ASP A C 1
ATOM 857 O O . ASP A 1 99 ? 16.673 -3.028 -36.832 1.00 67.06 99 ASP A O 1
ATOM 861 N N . THR A 1 100 ? 18.668 -3.685 -37.594 1.00 68.88 100 THR A N 1
ATOM 862 C CA . THR A 1 100 ? 18.823 -4.766 -36.603 1.00 68.88 100 THR A CA 1
ATOM 863 C C . THR A 1 100 ? 18.906 -4.217 -35.176 1.00 68.88 100 THR A C 1
ATOM 865 O O . THR A 1 100 ? 18.368 -4.805 -34.235 1.00 68.88 100 THR A O 1
ATOM 868 N N . PHE A 1 101 ? 19.544 -3.057 -35.005 1.00 70.50 101 PHE A N 1
ATOM 869 C CA . PHE A 1 101 ? 19.662 -2.384 -33.713 1.00 70.50 101 PHE A CA 1
ATOM 870 C C . PHE A 1 101 ? 18.305 -1.868 -33.206 1.00 70.50 101 PHE A C 1
ATOM 872 O O . PHE A 1 101 ? 17.967 -2.048 -32.032 1.00 70.50 101 PHE A O 1
ATOM 879 N N . VAL A 1 102 ? 17.491 -1.293 -34.097 1.00 73.38 102 VAL A N 1
ATOM 880 C CA . VAL A 1 102 ? 16.154 -0.775 -33.763 1.00 73.38 102 VAL A CA 1
ATOM 881 C C . VAL A 1 102 ? 15.204 -1.896 -33.329 1.00 73.38 102 VAL A C 1
ATOM 883 O O . VAL A 1 102 ? 14.475 -1.733 -32.349 1.00 73.38 102 VAL A O 1
ATOM 886 N N . VAL A 1 103 ? 15.236 -3.060 -33.987 1.00 74.38 103 VAL A N 1
ATOM 887 C CA . VAL A 1 103 ? 14.375 -4.202 -33.619 1.00 74.38 103 VAL A CA 1
ATOM 888 C C . VAL A 1 103 ? 14.704 -4.729 -32.217 1.00 74.38 103 VAL A C 1
ATOM 890 O O . VAL A 1 103 ? 13.796 -4.947 -31.410 1.00 74.38 103 VAL A O 1
ATOM 893 N N . CYS A 1 104 ? 15.988 -4.871 -31.876 1.00 71.62 104 CYS A N 1
ATOM 894 C CA . CYS A 1 104 ? 16.408 -5.279 -30.532 1.00 71.62 104 CYS A CA 1
ATOM 895 C C . CYS A 1 104 ? 15.973 -4.272 -29.454 1.00 71.62 104 CYS A C 1
ATOM 897 O O . CYS A 1 104 ? 15.519 -4.675 -28.379 1.00 71.62 104 CYS A O 1
ATOM 899 N N . LEU A 1 105 ? 16.053 -2.967 -29.743 1.00 72.88 105 LEU A N 1
ATOM 900 C CA . LEU A 1 105 ? 15.565 -1.924 -28.838 1.00 72.88 105 LEU A CA 1
ATOM 901 C C . LEU A 1 105 ? 14.055 -2.020 -28.604 1.00 72.88 105 LEU A C 1
ATOM 903 O O . LEU A 1 105 ? 13.611 -1.915 -27.462 1.00 72.88 105 LEU A O 1
ATOM 907 N N . MET A 1 106 ? 13.269 -2.267 -29.653 1.00 73.75 106 MET A N 1
ATOM 908 C CA . MET A 1 106 ? 11.814 -2.408 -29.542 1.00 73.75 106 MET A CA 1
ATOM 909 C C . MET A 1 106 ? 11.419 -3.596 -28.658 1.00 73.75 106 MET A C 1
ATOM 911 O O . MET A 1 106 ? 10.571 -3.449 -27.779 1.00 73.75 106 MET A O 1
ATOM 915 N N . ILE A 1 107 ? 12.071 -4.752 -28.818 1.00 77.81 107 ILE A N 1
ATOM 916 C CA . ILE A 1 107 ? 11.815 -5.933 -27.976 1.00 77.81 107 ILE A CA 1
ATOM 917 C C . ILE A 1 107 ? 12.174 -5.642 -26.511 1.00 77.81 107 ILE A C 1
ATOM 919 O O . ILE A 1 107 ? 11.388 -5.934 -25.607 1.00 77.81 107 ILE A O 1
ATOM 923 N N . ALA A 1 108 ? 13.327 -5.011 -26.264 1.00 75.75 108 ALA A N 1
ATOM 924 C CA . ALA A 1 108 ? 13.750 -4.639 -24.916 1.00 75.75 108 ALA A CA 1
ATOM 925 C C . ALA A 1 108 ? 12.794 -3.628 -24.256 1.00 75.75 108 ALA A C 1
ATOM 927 O O . ALA A 1 108 ? 12.539 -3.719 -23.053 1.00 75.75 108 ALA A O 1
ATOM 928 N N . LEU A 1 109 ? 12.239 -2.687 -25.028 1.00 76.19 109 LEU A N 1
ATOM 929 C CA . LEU A 1 109 ? 11.239 -1.7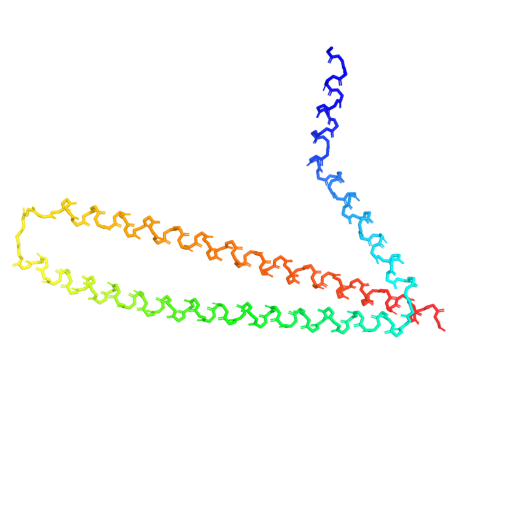29 -24.551 1.00 76.19 109 LEU A CA 1
ATOM 930 C C . LEU A 1 109 ? 9.927 -2.416 -24.172 1.00 76.19 109 LEU A C 1
ATOM 932 O O . LEU A 1 109 ? 9.392 -2.136 -23.102 1.00 76.19 109 LEU A O 1
ATOM 936 N N . VAL A 1 110 ? 9.430 -3.338 -25.001 1.00 82.50 110 VAL A N 1
ATOM 937 C CA . VAL A 1 110 ? 8.188 -4.073 -24.718 1.00 82.50 110 VAL A CA 1
ATOM 938 C C . VAL A 1 110 ? 8.323 -4.900 -23.438 1.00 82.50 110 VAL A C 1
ATOM 940 O O . VAL A 1 110 ? 7.459 -4.812 -22.568 1.00 82.50 110 VAL A O 1
ATOM 943 N N . ILE A 1 111 ? 9.425 -5.639 -23.275 1.00 81.12 111 ILE A N 1
ATOM 944 C CA . ILE A 1 111 ? 9.693 -6.419 -22.054 1.00 81.12 111 ILE A CA 1
ATOM 945 C C . ILE A 1 111 ? 9.849 -5.497 -20.835 1.00 81.12 111 ILE A C 1
ATOM 947 O O . ILE A 1 111 ? 9.344 -5.791 -19.754 1.00 81.12 111 ILE A O 1
ATOM 951 N N . GLY A 1 112 ? 10.523 -4.355 -20.995 1.00 78.44 112 GLY A N 1
ATOM 952 C CA . GLY A 1 112 ? 10.649 -3.368 -19.924 1.00 78.44 112 GLY A CA 1
ATOM 953 C C . GLY A 1 112 ? 9.292 -2.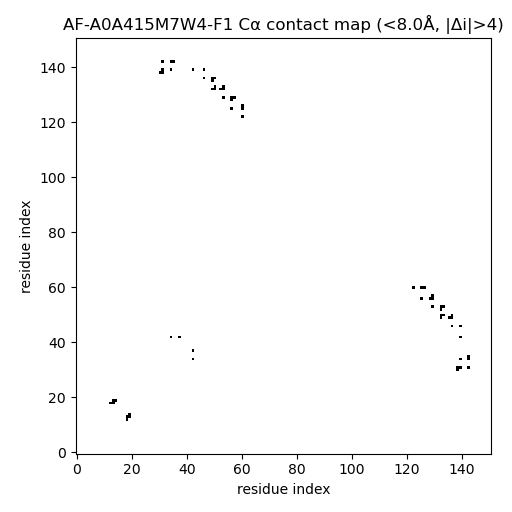822 -19.473 1.00 78.44 112 GLY A C 1
ATOM 954 O O . GLY A 1 112 ? 9.017 -2.764 -18.276 1.00 78.44 112 GLY A O 1
ATOM 955 N N . LEU A 1 113 ? 8.419 -2.471 -20.420 1.00 80.25 113 LEU A N 1
ATOM 956 C CA . LEU A 1 113 ? 7.083 -1.949 -20.130 1.00 80.25 113 LEU A CA 1
ATOM 957 C C . LEU A 1 113 ? 6.200 -2.977 -19.417 1.00 80.25 113 LEU A C 1
ATOM 959 O O . LEU A 1 113 ? 5.509 -2.615 -18.464 1.00 80.25 113 LEU A O 1
ATOM 963 N N . THR A 1 114 ? 6.235 -4.251 -19.821 1.00 84.25 114 THR A N 1
ATOM 964 C CA . THR A 1 114 ? 5.438 -5.291 -19.149 1.00 84.25 114 THR A CA 1
ATOM 965 C C . THR A 1 114 ? 5.878 -5.494 -17.700 1.00 84.25 114 THR A C 1
ATOM 967 O O . THR A 1 114 ? 5.023 -5.580 -16.818 1.00 84.25 114 THR A O 1
ATOM 970 N N . LEU A 1 115 ? 7.185 -5.481 -17.421 1.00 84.00 115 LEU A N 1
ATOM 971 C CA . LEU A 1 115 ? 7.705 -5.564 -16.052 1.00 84.00 115 LEU A CA 1
ATOM 972 C C . LEU A 1 115 ? 7.264 -4.374 -15.190 1.00 84.00 115 LEU A C 1
ATOM 974 O O . LEU A 1 115 ? 6.849 -4.569 -14.048 1.00 84.00 115 LEU A O 1
ATOM 978 N N . VAL A 1 116 ? 7.289 -3.154 -15.736 1.00 86.06 116 VAL A N 1
ATOM 979 C CA . VAL A 1 116 ? 6.819 -1.957 -15.017 1.00 86.06 116 VAL A CA 1
ATOM 980 C C . VAL A 1 116 ? 5.340 -2.084 -14.652 1.00 86.06 116 VAL A C 1
ATOM 982 O O . VAL A 1 116 ? 4.970 -1.805 -13.513 1.00 86.06 116 VAL A O 1
ATOM 985 N N . VAL A 1 117 ? 4.497 -2.556 -15.574 1.00 89.12 117 VAL A N 1
ATOM 986 C CA . VAL A 1 117 ? 3.066 -2.768 -15.301 1.00 89.12 117 VAL A CA 1
ATOM 987 C C . VAL A 1 117 ? 2.861 -3.778 -14.167 1.00 89.12 117 VAL A C 1
ATOM 989 O O . VAL A 1 117 ? 2.070 -3.517 -13.261 1.00 89.12 117 VAL A O 1
ATOM 992 N N . VAL A 1 118 ? 3.602 -4.891 -14.163 1.00 89.94 118 VAL A N 1
ATOM 993 C CA . VAL A 1 118 ? 3.530 -5.895 -13.086 1.00 89.94 118 VAL A CA 1
ATOM 994 C C . VAL A 1 118 ? 3.914 -5.287 -11.734 1.00 89.94 118 VAL A C 1
ATOM 996 O O . VAL A 1 118 ? 3.196 -5.475 -10.752 1.00 89.94 118 VAL A O 1
ATOM 999 N N . ILE A 1 119 ? 4.995 -4.502 -11.682 1.00 88.25 119 ILE A N 1
ATOM 1000 C CA . ILE A 1 119 ? 5.432 -3.821 -10.455 1.00 88.25 119 ILE A CA 1
ATOM 1001 C C . ILE A 1 119 ? 4.348 -2.861 -9.946 1.00 88.25 119 ILE A C 1
ATOM 1003 O O . ILE A 1 119 ? 4.035 -2.862 -8.756 1.00 88.25 119 ILE A O 1
ATOM 1007 N N . VAL A 1 120 ? 3.733 -2.072 -10.833 1.00 90.19 120 VAL A N 1
ATOM 1008 C CA . VAL A 1 120 ? 2.661 -1.132 -10.465 1.00 90.19 120 VAL A CA 1
ATOM 1009 C C . VAL A 1 120 ? 1.442 -1.858 -9.890 1.00 90.19 120 VAL A C 1
ATOM 1011 O O . VAL A 1 120 ? 0.858 -1.380 -8.914 1.00 90.19 120 VAL A O 1
ATOM 1014 N N . ILE A 1 121 ? 1.067 -3.013 -10.447 1.00 93.06 121 ILE A N 1
ATOM 1015 C CA . ILE A 1 121 ? -0.034 -3.832 -9.920 1.00 93.06 121 ILE A CA 1
ATOM 1016 C C . ILE A 1 121 ? 0.289 -4.315 -8.500 1.00 93.06 121 ILE A C 1
ATOM 1018 O O . ILE A 1 121 ? -0.537 -4.147 -7.602 1.00 93.06 121 ILE A O 1
ATOM 1022 N N . ILE A 1 122 ? 1.494 -4.853 -8.278 1.00 90.31 122 ILE A N 1
ATOM 1023 C CA . ILE A 1 122 ? 1.931 -5.334 -6.957 1.00 90.31 122 ILE A CA 1
ATOM 1024 C C . ILE A 1 122 ? 1.929 -4.189 -5.937 1.00 90.31 122 ILE A C 1
ATOM 1026 O O . ILE A 1 122 ? 1.366 -4.330 -4.852 1.00 90.31 122 ILE A O 1
ATOM 1030 N N . LEU A 1 123 ? 2.496 -3.032 -6.294 1.00 91.56 123 LEU A N 1
ATOM 1031 C CA . LEU A 1 123 ? 2.502 -1.853 -5.425 1.00 91.56 123 LEU A CA 1
ATOM 1032 C C . LEU A 1 123 ? 1.079 -1.403 -5.083 1.00 91.56 123 LEU A C 1
ATOM 1034 O O . LEU A 1 123 ? 0.782 -1.132 -3.923 1.00 91.56 123 LEU A O 1
ATOM 1038 N N . SER A 1 124 ? 0.186 -1.367 -6.072 1.00 91.38 124 SER A N 1
ATOM 1039 C CA . SER A 1 124 ? -1.212 -0.973 -5.872 1.00 91.38 124 SER A CA 1
ATOM 1040 C C . SER A 1 124 ? -1.949 -1.917 -4.919 1.00 91.38 124 SER A C 1
ATOM 1042 O O . SER A 1 124 ? -2.738 -1.449 -4.100 1.00 91.38 124 SER A O 1
ATOM 1044 N N . ALA A 1 125 ? -1.684 -3.226 -4.987 1.00 92.56 125 ALA A N 1
ATOM 1045 C CA . ALA A 1 125 ? -2.252 -4.201 -4.058 1.00 92.56 125 ALA A CA 1
ATOM 1046 C C . ALA A 1 125 ? -1.786 -3.935 -2.616 1.00 92.56 125 ALA A C 1
ATOM 1048 O O . ALA A 1 125 ? -2.619 -3.761 -1.731 1.00 92.56 125 ALA A O 1
ATOM 1049 N N . ILE A 1 126 ? -0.475 -3.770 -2.401 1.00 91.12 126 ILE A N 1
ATOM 1050 C CA . ILE A 1 126 ? 0.088 -3.472 -1.072 1.00 91.12 126 ILE A CA 1
ATOM 1051 C C . ILE A 1 126 ? -0.478 -2.155 -0.515 1.00 91.12 126 ILE A C 1
ATOM 1053 O O . ILE A 1 126 ? -0.884 -2.090 0.644 1.00 91.12 126 ILE A O 1
ATOM 1057 N N . PHE A 1 127 ? -0.553 -1.103 -1.337 1.00 92.12 127 PHE A N 1
ATOM 1058 C CA . PHE A 1 127 ? -1.137 0.180 -0.930 1.00 92.12 127 PHE A CA 1
ATOM 1059 C C . PHE A 1 127 ? -2.613 0.061 -0.537 1.00 92.12 127 PHE A C 1
ATOM 1061 O O . PHE A 1 127 ? -3.045 0.704 0.423 1.00 92.12 127 PHE A O 1
ATOM 1068 N N . ASN A 1 128 ? -3.392 -0.737 -1.271 1.00 93.62 128 ASN A N 1
ATOM 1069 C CA . ASN A 1 128 ? -4.800 -0.959 -0.959 1.00 93.62 128 ASN A CA 1
ATOM 1070 C C . ASN A 1 128 ? -4.971 -1.687 0.376 1.00 93.62 128 ASN A C 1
ATOM 1072 O O . ASN A 1 128 ? -5.810 -1.258 1.168 1.00 93.62 128 ASN A O 1
ATOM 1076 N N . ASP A 1 129 ? -4.156 -2.703 0.655 1.00 94.06 129 ASP A N 1
ATOM 1077 C CA . ASP A 1 129 ? -4.180 -3.426 1.931 1.00 94.06 129 ASP A CA 1
ATOM 1078 C C . ASP A 1 129 ? -3.844 -2.498 3.104 1.00 94.06 129 ASP A C 1
ATOM 1080 O O . ASP A 1 129 ? -4.598 -2.408 4.070 1.00 94.06 129 ASP A O 1
ATOM 1084 N N . ILE A 1 130 ? -2.752 -1.730 2.994 1.00 94.38 130 ILE A N 1
ATOM 1085 C CA . ILE A 1 130 ? -2.341 -0.754 4.019 1.00 94.38 130 ILE A CA 1
ATOM 1086 C C . ILE A 1 130 ? 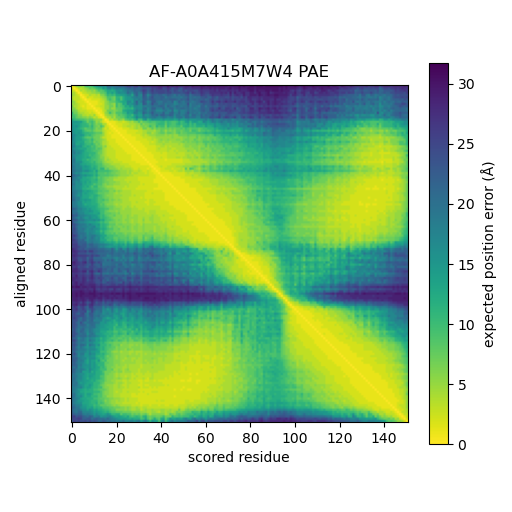-3.463 0.258 4.279 1.00 94.38 130 ILE A C 1
ATOM 1088 O O . ILE A 1 130 ? -3.753 0.607 5.424 1.00 94.38 130 ILE A O 1
ATOM 1092 N N . LYS A 1 131 ? -4.124 0.731 3.217 1.00 94.19 131 LYS A N 1
ATOM 1093 C CA . LYS A 1 131 ? -5.252 1.661 3.322 1.00 94.19 131 LYS A CA 1
ATOM 1094 C C . LYS A 1 131 ? -6.457 1.036 4.027 1.00 94.19 131 LYS A C 1
ATOM 1096 O O . LYS A 1 131 ? -7.169 1.759 4.721 1.00 94.19 131 LYS A O 1
ATOM 1101 N N . GLN A 1 132 ? -6.730 -0.249 3.812 1.00 92.81 132 GLN A N 1
ATOM 1102 C CA . GLN A 1 132 ? -7.826 -0.952 4.483 1.00 92.81 132 GLN A CA 1
ATOM 1103 C C . GLN A 1 132 ? -7.527 -1.139 5.969 1.00 92.81 132 GLN A C 1
ATOM 1105 O O . GLN A 1 132 ? -8.339 -0.707 6.783 1.00 92.81 132 GLN A O 1
ATOM 1110 N N . LEU A 1 133 ? -6.334 -1.632 6.309 1.00 94.81 133 LEU A N 1
ATOM 1111 C CA . LEU A 1 133 ? -5.894 -1.791 7.698 1.00 94.81 133 LEU A CA 1
ATOM 1112 C C . LEU A 1 133 ? -5.927 -0.463 8.458 1.00 94.81 133 LEU A C 1
ATOM 1114 O O . LEU A 1 133 ? -6.432 -0.397 9.572 1.00 94.81 133 LEU A O 1
ATOM 1118 N N . LYS A 1 134 ? -5.475 0.636 7.835 1.00 94.75 134 LYS A N 1
ATOM 1119 C CA . LYS A 1 134 ? -5.545 1.965 8.460 1.00 94.75 134 LYS A CA 1
ATOM 1120 C C . LYS A 1 134 ? -6.980 2.365 8.818 1.00 94.75 134 LYS A C 1
ATOM 1122 O O . LYS A 1 134 ? -7.210 2.907 9.891 1.00 94.75 134 LYS A O 1
ATOM 1127 N N . LYS A 1 135 ? -7.940 2.097 7.930 1.00 93.06 135 LYS A N 1
ATOM 1128 C CA . LYS A 1 135 ? -9.355 2.391 8.195 1.00 93.06 135 LYS A CA 1
ATOM 1129 C C . LYS A 1 135 ? -9.920 1.540 9.326 1.00 93.06 135 LYS A C 1
ATOM 1131 O O . LYS A 1 135 ? -10.768 2.024 10.060 1.00 93.06 135 LYS A O 1
ATOM 1136 N N . GLU A 1 136 ? -9.502 0.283 9.431 1.00 93.56 136 GLU A N 1
ATOM 1137 C CA . GLU A 1 136 ? -9.933 -0.614 10.510 1.00 93.56 136 GLU A CA 1
ATOM 1138 C C . GLU A 1 136 ? -9.366 -0.172 11.858 1.00 93.56 136 GLU A C 1
ATOM 1140 O O . GLU A 1 136 ? -10.114 -0.073 12.823 1.00 93.56 136 GLU A O 1
ATOM 1145 N N . ILE A 1 137 ? -8.093 0.229 11.900 1.00 95.12 137 ILE A N 1
ATOM 1146 C CA . ILE A 1 137 ? -7.473 0.836 13.086 1.00 95.12 137 ILE A CA 1
ATOM 1147 C C . ILE A 1 137 ? -8.242 2.095 13.520 1.00 95.12 137 ILE A C 1
ATOM 1149 O O . ILE A 1 137 ? -8.618 2.197 14.683 1.00 95.12 137 ILE A O 1
ATOM 1153 N N . GLU A 1 138 ? -8.522 3.020 12.593 1.00 94.12 138 GLU A N 1
ATOM 1154 C CA . GLU A 1 138 ? -9.275 4.256 12.881 1.00 94.12 138 GLU A CA 1
ATOM 1155 C C . GLU A 1 138 ? -10.702 3.966 13.389 1.00 94.12 138 GLU A C 1
ATOM 1157 O O . GLU A 1 138 ? -11.204 4.667 14.264 1.00 94.12 138 GLU A O 1
ATOM 1162 N N . LEU A 1 139 ? -11.355 2.924 12.864 1.00 93.50 139 LEU A N 1
ATOM 1163 C CA . LEU A 1 139 ? -12.677 2.478 13.314 1.00 93.50 139 LEU A CA 1
ATOM 1164 C C . LEU A 1 139 ? -12.652 1.945 14.748 1.00 93.50 139 LEU A C 1
ATOM 1166 O O . LEU A 1 139 ? -13.505 2.315 15.550 1.00 93.50 139 LEU A O 1
ATOM 1170 N N . ILE A 1 140 ? -11.679 1.094 15.069 1.00 93.25 140 ILE A N 1
ATOM 1171 C CA . ILE A 1 140 ? -11.538 0.534 16.414 1.00 93.25 140 ILE A CA 1
ATOM 1172 C C . ILE A 1 140 ? -11.184 1.640 17.421 1.00 93.25 140 ILE A C 1
ATOM 1174 O O . ILE A 1 140 ? -11.719 1.653 18.526 1.00 93.25 140 ILE A O 1
ATOM 1178 N N . GLU A 1 141 ? -10.329 2.600 17.049 1.00 93.31 141 GLU A N 1
ATOM 1179 C CA . GLU A 1 141 ? -10.014 3.767 17.891 1.00 93.31 141 GLU A CA 1
ATOM 1180 C C . GLU A 1 141 ? -11.244 4.641 18.150 1.00 93.31 141 GLU A C 1
ATOM 1182 O O . GLU A 1 141 ? -11.444 5.093 19.276 1.00 93.31 141 GLU A O 1
ATOM 1187 N N . TYR A 1 142 ? -12.087 4.838 17.135 1.00 92.19 142 TYR A N 1
ATOM 1188 C CA . TYR A 1 142 ? -13.353 5.548 17.287 1.00 92.19 142 TYR A CA 1
ATOM 1189 C C . TYR A 1 142 ? -14.283 4.849 18.294 1.00 92.19 142 TYR A C 1
ATOM 1191 O O . TYR A 1 142 ? -14.770 5.504 19.212 1.00 92.19 142 TYR A O 1
ATOM 1199 N N . VAL A 1 143 ? -14.474 3.529 18.174 1.00 92.00 143 VAL A N 1
ATOM 1200 C CA . VAL A 1 143 ? -15.336 2.756 19.091 1.00 92.00 143 VAL A CA 1
ATOM 1201 C C . VAL A 1 143 ? -14.813 2.795 20.528 1.00 92.00 143 VAL A C 1
ATOM 1203 O O . VAL A 1 143 ? -15.584 3.044 21.450 1.00 92.00 143 VAL A O 1
ATOM 1206 N N . LYS A 1 144 ? -13.498 2.636 20.730 1.00 89.81 144 LYS A N 1
ATOM 1207 C CA . LYS A 1 144 ? -12.889 2.740 22.068 1.00 89.81 144 LYS A CA 1
ATOM 1208 C C . LYS A 1 144 ? -13.122 4.105 22.710 1.00 89.81 144 LYS A C 1
ATOM 1210 O O . LYS A 1 144 ? -13.436 4.175 23.893 1.00 89.81 144 LYS A O 1
ATOM 1215 N N . ALA A 1 145 ? -12.993 5.182 21.934 1.00 90.50 145 ALA A N 1
ATOM 1216 C CA . ALA A 1 145 ? -13.258 6.528 22.429 1.00 90.50 145 ALA A CA 1
ATOM 1217 C C . ALA A 1 145 ? -14.739 6.728 22.795 1.00 90.50 145 ALA A C 1
ATOM 1219 O O . ALA A 1 145 ? -15.040 7.453 23.737 1.00 90.50 145 ALA A O 1
ATOM 1220 N N . GLU A 1 146 ? -15.670 6.106 22.070 1.00 88.50 146 GLU A N 1
ATOM 1221 C CA . GLU A 1 146 ? -17.105 6.173 22.374 1.00 88.50 146 GLU A CA 1
ATOM 1222 C C . GLU A 1 146 ? -17.426 5.444 23.694 1.00 88.50 146 GLU A C 1
ATOM 1224 O O . GLU A 1 146 ? -18.042 6.039 24.575 1.00 88.50 146 GLU A O 1
ATOM 1229 N N . GLU A 1 147 ? -16.883 4.238 23.910 1.00 82.56 147 GLU A N 1
ATOM 1230 C CA . GLU A 1 147 ? -17.038 3.491 25.172 1.00 82.56 147 GLU A CA 1
ATOM 1231 C C . GLU A 1 147 ? -16.407 4.182 26.393 1.00 82.56 147 GLU A C 1
ATOM 1233 O O . GLU A 1 147 ? -16.908 4.052 27.512 1.00 82.56 147 GLU A O 1
ATOM 1238 N N . GLU A 1 148 ? -15.290 4.891 26.216 1.00 82.69 148 GLU A N 1
ATOM 1239 C CA . GLU A 1 148 ? -14.651 5.660 27.292 1.00 82.69 148 GLU A CA 1
ATOM 1240 C C . GLU A 1 148 ? -15.462 6.899 27.693 1.00 82.69 148 GLU A C 1
ATOM 1242 O O . GLU A 1 148 ? -15.390 7.312 28.845 1.00 82.69 148 GLU A O 1
ATOM 1247 N N . ASN A 1 149 ? -16.235 7.484 26.773 1.00 79.56 149 ASN A N 1
ATOM 1248 C CA . ASN A 1 149 ? -17.082 8.647 27.059 1.00 79.56 149 ASN A CA 1
ATOM 1249 C C . ASN A 1 149 ? -18.429 8.271 27.705 1.00 79.56 149 ASN A C 1
ATOM 1251 O O . ASN A 1 149 ? -19.077 9.135 28.297 1.00 79.56 149 ASN A O 1
ATOM 1255 N N . GLU A 1 150 ? -18.871 7.018 27.566 1.00 71.00 150 GLU A N 1
ATOM 1256 C CA . GLU A 1 150 ? -20.112 6.508 28.170 1.00 71.00 150 GLU A CA 1
ATOM 1257 C C . GLU A 1 150 ? -19.931 5.963 29.602 1.00 71.00 150 GLU A C 1
ATOM 1259 O O . GLU A 1 150 ? -20.928 5.787 30.308 1.00 71.00 150 GLU A O 1
ATOM 1264 N N . ASN A 1 151 ? -18.687 5.722 30.041 1.00 55.16 151 ASN A N 1
ATOM 1265 C CA . ASN A 1 151 ? -18.331 5.262 31.395 1.00 55.16 151 ASN A CA 1
ATOM 1266 C C . ASN A 1 151 ? -17.897 6.413 32.315 1.00 55.16 151 ASN A C 1
ATOM 1268 O O . ASN A 1 151 ? -18.180 6.314 33.533 1.00 55.16 151 ASN A O 1
#

Radius of gyration: 27.06 Å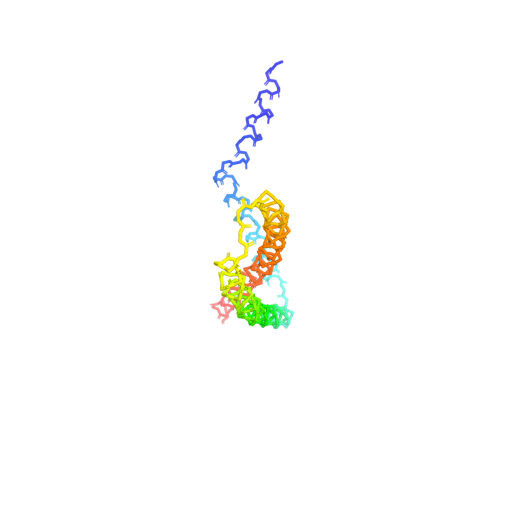; Cα contacts (8 Å, |Δi|>4): 33; chains: 1; bounding box: 75×18×74 Å

Sequence (151 aa):
MRQSWTKFKNWVMSFTYQERRNKQLEIFRTKIEHYSSMDKDELNFEYFNCKAEYEHKKNILTLVIITIAVSLIMNIWEKLFSFLNMAIKYDNYMNDSQDTFVVCLMIALVIGLTLVVVIVIILSAIFNDIKQLKKEIELIEYVKAEEENEN

Foldseek 3Di:
DVVVVVVVVVVVVCVDPVVVVVVVVVVLVVLLVVLLPDDPVVLVVVLVVLVVVLVVLVVVLVVLVVVVVVVCVVVVVVVVVVVVVVVVVVVPDDDDDVPVVVVVVVVVVVVVVVVVVVSVVVSVVSVVSSVVSVVSNVSSVVSVVVVVVVD

pLDDT: mean 81.94, std 12.12, range [52.31, 96.12]

Nearest PDB structures (foldseek):
  6pyu-assembly1_B  TM=6.609E-01  e=1.692E+00  Homo sapiens
  8am0-assembly1_B  TM=6.264E-01  e=4.058E+00  Homo sapiens
  7ung-assembly1_A0  TM=5.036E-01  e=3.364E+00  Homo sapiens
  5fi4-assembly1_B  TM=5.864E-01  e=4.894E+00  Homo sapiens
  4jps-assembly1_B  TM=5.873E-01  e=5.902E+00  Homo sapiens

Mean predicted aligned error: 10.86 Å

Secondary structure (DSSP, 8-state):
-HHHHHHHHHHHHHTSHHHHHHHHHHHHHHHHHHHHTS-HHHHHHHHHHHHHHHHHHHHHHHHHHHHHHHHHHHHHHHHHHHHHHHHHHHTTS-SS-HHHHHHHHHHHHHHHHHHHHHHHHHHHHHHHHHHHHHHHHHHHHHHHHHHHHH-

Solvent-accessible surface area (backbone atoms only — not comparable to full-atom values): 8315 Å² total; per-residue (Å²): 116,75,69,60,52,54,53,51,50,54,57,55,47,57,68,34,68,68,49,48,48,50,52,54,50,49,55,49,51,54,50,49,56,54,56,69,69,47,54,72,69,56,47,49,50,51,46,52,51,42,51,52,51,33,54,51,53,50,49,50,51,52,49,51,52,51,52,50,54,54,49,50,51,55,54,50,52,51,50,51,52,50,48,53,54,46,54,64,50,56,79,73,63,75,98,83,62,65,68,67,56,53,54,54,50,52,54,53,49,54,55,50,52,54,53,52,52,53,50,51,52,55,51,51,52,55,52,52,51,44,56,50,36,50,52,50,47,54,49,53,53,50,46,53,54,53,58,62,72,76,108

Organism: NCBI:txid39485